Protein AF-A0A2D4KH99-F1 (afdb_monomer_lite)

Foldseek 3Di:
DVVVVVVPDPPPVVVVVVVVVVVCCVPLVDPDLVSVVVVVVVVVVVVVVVVVVCCVVVVDPDDPDDCVVVVVVVVVVVLVVCVVPPVPVDRPVSSVVCCCVPVVVVPDDDPVCVPPDPDDDPDD

pLDDT: mean 76.58, std 15.87, range [37.34, 93.88]

Radius of gyration: 23.07 Å; chains: 1; bounding box: 54×48×51 Å

Organism: NCBI:txid1970185

Secondary structure (DSSP, 8-state):
-TTHHHH-----HHHHHHHHHHHHHHHH-S--HHHHHHHHHHHHHHHHHHHHHHHHTTSSPPPSS--HHHHHHHHHHHHHHHHHH-GGGS-HHHHHHHHHHHTGGGS---THHHHH--------

Sequence (124 aa):
MAMQSRMQGKKVPVHSFIAAFIAGWLILGETNNINSQVNMYVLSRVLFGLSRLAVEKGYIPQPKQNPFPIFAAVVWGLVLWLFENHRHTLQPSLQSSMTYLYDDSNVWHDISDFLVYNKRSTTK

Structure (mmCIF, N/CA/C/O backbone):
data_AF-A0A2D4KH99-F1
#
_entry.id   AF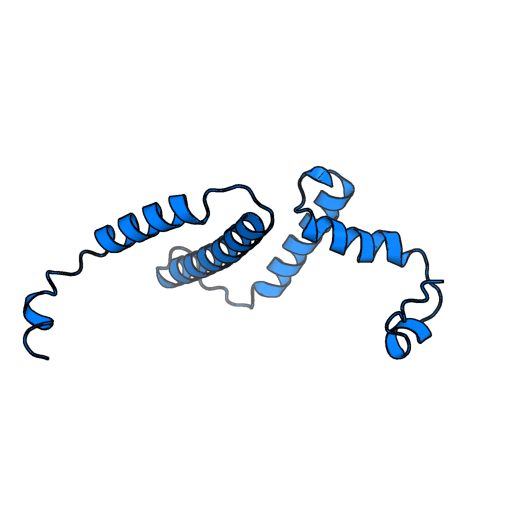-A0A2D4KH99-F1
#
loop_
_atom_site.group_PDB
_atom_site.id
_atom_site.type_symbol
_atom_site.label_atom_id
_atom_site.label_alt_id
_atom_site.label_comp_id
_atom_site.label_asym_id
_atom_site.label_entity_id
_atom_site.label_seq_id
_atom_site.pdbx_PDB_ins_code
_atom_site.Cartn_x
_atom_site.Cartn_y
_atom_site.Cartn_z
_atom_site.occupancy
_atom_site.B_iso_or_equiv
_atom_site.auth_seq_id
_atom_site.auth_comp_id
_atom_site.auth_asym_id
_atom_site.auth_atom_id
_atom_site.pdbx_PDB_model_num
ATOM 1 N N . MET A 1 1 ? -0.355 26.934 32.222 1.00 52.19 1 MET A N 1
ATOM 2 C CA . MET A 1 1 ? -1.050 25.652 31.942 1.00 52.19 1 MET A CA 1
ATOM 3 C C . MET A 1 1 ? -2.581 25.731 32.048 1.00 52.19 1 MET A C 1
ATOM 5 O O . MET A 1 1 ? -3.241 24.999 31.330 1.00 52.19 1 MET A O 1
ATOM 9 N N . ALA A 1 2 ? -3.174 26.638 32.842 1.00 55.66 2 ALA A N 1
ATOM 10 C CA . ALA A 1 2 ? -4.640 26.760 32.985 1.00 55.66 2 ALA A CA 1
ATOM 11 C C . ALA A 1 2 ? -5.380 27.488 31.834 1.00 55.66 2 ALA A C 1
ATOM 13 O O . ALA A 1 2 ? -6.604 27.447 31.763 1.00 55.66 2 ALA A O 1
ATOM 14 N N . MET A 1 3 ? -4.661 28.164 30.928 1.00 51.66 3 MET A N 1
ATOM 15 C CA . MET A 1 3 ? -5.272 28.898 29.805 1.00 51.66 3 MET A CA 1
ATOM 16 C C . MET A 1 3 ? -5.464 28.024 28.554 1.00 51.66 3 MET A C 1
ATOM 18 O O . MET A 1 3 ? -6.428 28.208 27.818 1.00 51.66 3 MET A O 1
ATOM 22 N N . GLN A 1 4 ? -4.615 27.005 28.361 1.00 58.22 4 GLN A N 1
ATOM 23 C CA . GLN A 1 4 ? -4.764 26.028 27.271 1.00 58.22 4 GLN A CA 1
ATOM 24 C C . GLN A 1 4 ? -6.000 25.137 27.450 1.00 58.22 4 GLN A C 1
ATOM 26 O O . GLN A 1 4 ? -6.628 24.765 26.464 1.00 58.22 4 GLN A O 1
ATOM 31 N N . SER A 1 5 ? -6.391 24.829 28.690 1.00 54.88 5 SER A N 1
ATOM 32 C CA . SER A 1 5 ? -7.563 23.992 28.975 1.00 54.88 5 SER A CA 1
ATOM 33 C C . SER A 1 5 ? -8.895 24.695 28.696 1.00 54.88 5 SER A C 1
ATOM 35 O O . SER A 1 5 ? -9.875 24.020 28.402 1.00 54.88 5 SER A O 1
ATOM 37 N N . ARG A 1 6 ? -8.941 26.037 28.716 1.00 53.66 6 ARG A N 1
ATOM 38 C CA . ARG A 1 6 ? -10.138 26.819 28.341 1.00 53.66 6 ARG A CA 1
ATOM 39 C C . ARG A 1 6 ? -10.306 27.001 26.830 1.00 53.66 6 ARG A C 1
ATOM 41 O O . ARG A 1 6 ? -11.418 27.243 26.381 1.00 53.66 6 ARG A O 1
ATOM 48 N N . MET A 1 7 ? -9.228 26.864 26.054 1.00 55.62 7 MET A N 1
ATOM 49 C CA . MET A 1 7 ? -9.261 26.951 24.586 1.00 55.62 7 MET A CA 1
ATOM 50 C C . MET A 1 7 ? -9.436 25.595 23.896 1.00 55.62 7 MET A C 1
ATOM 52 O O . MET A 1 7 ? -9.735 25.548 22.705 1.00 55.62 7 MET A O 1
ATOM 56 N N . GLN A 1 8 ? -9.285 24.484 24.621 1.00 56.16 8 GLN A N 1
ATOM 57 C CA . GLN A 1 8 ? -9.634 23.162 24.109 1.00 56.16 8 GLN A CA 1
ATOM 58 C C . GLN A 1 8 ? -11.156 22.983 24.155 1.00 56.16 8 GLN A C 1
ATOM 60 O O . GLN A 1 8 ? -11.699 22.246 24.976 1.00 56.16 8 GLN A O 1
ATOM 65 N N . GLY A 1 9 ? -11.848 23.677 23.246 1.00 59.41 9 GLY A N 1
ATOM 66 C CA . GLY A 1 9 ? -13.208 23.320 22.858 1.00 59.41 9 GLY A CA 1
ATOM 67 C C . GLY A 1 9 ? -13.277 21.826 22.532 1.00 59.41 9 GLY A C 1
ATOM 68 O O . GLY A 1 9 ? -12.280 21.231 22.113 1.00 59.41 9 GLY A O 1
ATOM 69 N N . LYS A 1 10 ? -14.438 21.205 22.786 1.00 56.91 10 LYS A N 1
ATOM 70 C CA . LYS A 1 10 ? -14.673 19.764 22.594 1.00 56.91 10 LYS A CA 1
ATOM 71 C C . LYS A 1 10 ? -14.005 19.297 21.296 1.00 56.91 10 LYS A C 1
ATOM 73 O O . LYS A 1 10 ? -14.370 19.763 20.221 1.00 56.91 10 LYS A O 1
ATOM 78 N N . LYS A 1 11 ? -13.013 18.406 21.398 1.00 57.97 11 LYS A N 1
ATOM 79 C CA . LYS A 1 11 ? -12.318 17.842 20.236 1.00 57.97 11 LYS A CA 1
ATOM 80 C C . LYS A 1 11 ? -13.316 16.998 19.453 1.00 57.97 11 LYS A C 1
ATOM 82 O O . LYS A 1 11 ? -13.526 15.834 19.779 1.00 57.97 11 LYS A O 1
ATOM 87 N N . VAL A 1 12 ? -13.970 17.593 18.462 1.00 66.75 12 VAL A N 1
ATOM 88 C CA . VAL A 1 12 ? -14.823 16.849 17.538 1.00 66.75 12 VAL A CA 1
ATOM 89 C C . VAL A 1 12 ? -13.882 16.148 16.551 1.00 66.75 12 VAL A C 1
ATOM 91 O O . VAL A 1 12 ? -13.216 16.832 15.771 1.00 66.75 12 VAL A 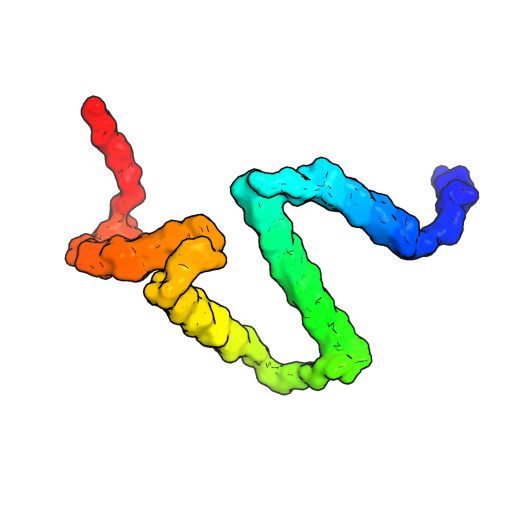O 1
ATOM 94 N N . PRO A 1 13 ? -13.785 14.806 16.571 1.00 72.88 13 PRO A N 1
ATOM 95 C CA . PRO A 1 13 ? -12.805 14.060 15.773 1.00 72.88 13 PRO A CA 1
ATOM 96 C C . PRO A 1 13 ? -12.958 14.296 14.262 1.00 72.88 13 PRO A C 1
ATOM 98 O O . PRO A 1 13 ? -11.987 14.216 13.513 1.00 72.88 13 PRO A O 1
ATOM 101 N N . VAL A 1 14 ? -14.162 14.670 13.826 1.00 82.50 14 VAL A N 1
ATOM 102 C CA . VAL A 1 14 ? -14.481 14.993 12.431 1.00 82.50 14 VAL A CA 1
ATOM 103 C C . VAL A 1 14 ? -13.705 16.216 11.926 1.00 82.50 14 VAL A C 1
ATOM 105 O O . VAL A 1 14 ? -13.248 16.206 10.787 1.00 82.50 14 VAL A O 1
ATOM 108 N N . HIS A 1 15 ? -13.478 17.245 12.753 1.00 83.25 15 HIS A N 1
ATOM 109 C CA . HIS A 1 15 ? -12.721 18.428 12.316 1.00 83.25 15 HIS A CA 1
ATOM 110 C C . HIS A 1 15 ? -11.253 18.097 12.037 1.00 83.25 15 HIS A C 1
ATOM 112 O O . HIS A 1 15 ? -10.694 18.564 11.047 1.00 83.25 15 HIS A O 1
ATOM 118 N N . SER A 1 16 ? -10.638 17.251 12.868 1.00 86.50 16 SER A N 1
ATOM 119 C CA . SER A 1 16 ? -9.266 16.786 12.648 1.00 86.50 16 SER A CA 1
ATOM 120 C C . SER A 1 16 ? -9.153 15.916 11.396 1.00 86.50 16 SER A C 1
ATOM 122 O O . SER A 1 16 ? -8.179 16.049 10.660 1.00 86.50 16 SER A O 1
ATOM 124 N N . PHE A 1 17 ? -10.158 15.079 11.120 1.00 88.00 17 PHE A N 1
ATOM 125 C CA . PHE A 1 17 ? -10.211 14.286 9.891 1.00 88.00 17 PHE A CA 1
ATOM 126 C C . PHE A 1 17 ? -10.295 15.172 8.643 1.00 88.00 17 PHE A C 1
ATOM 128 O O . PHE A 1 17 ? -9.492 15.007 7.730 1.00 88.00 17 PHE A O 1
ATOM 135 N N . ILE A 1 18 ? -11.213 16.144 8.619 1.00 88.62 18 ILE A N 1
ATOM 136 C CA . ILE A 1 18 ? -11.383 17.054 7.475 1.00 88.62 18 ILE A CA 1
ATOM 137 C C . ILE A 1 18 ? -10.111 17.881 7.245 1.00 88.62 18 ILE A C 1
ATOM 139 O O . ILE A 1 18 ? -9.662 18.008 6.108 1.00 88.62 18 ILE A O 1
ATOM 143 N N . ALA A 1 19 ? -9.489 18.396 8.310 1.00 89.50 19 ALA A N 1
ATOM 144 C CA . ALA A 1 19 ? -8.234 19.138 8.197 1.00 89.50 19 ALA A CA 1
ATOM 145 C C . ALA A 1 19 ? -7.097 18.268 7.629 1.00 89.50 19 ALA A C 1
ATOM 147 O O . ALA A 1 19 ? -6.386 18.701 6.722 1.00 89.50 19 ALA A O 1
ATOM 148 N N . ALA A 1 20 ? -6.951 17.031 8.116 1.00 88.12 20 ALA A N 1
ATOM 149 C CA . ALA A 1 20 ? -5.956 16.089 7.607 1.00 88.12 20 ALA A CA 1
ATOM 150 C C . ALA A 1 20 ? -6.234 15.675 6.152 1.00 88.12 20 ALA A C 1
ATOM 152 O O . ALA A 1 20 ? -5.297 15.528 5.372 1.00 88.12 20 ALA A O 1
ATOM 153 N N . PHE A 1 21 ? -7.506 15.535 5.772 1.00 90.06 21 PHE A N 1
ATOM 154 C CA . PHE A 1 21 ? -7.915 15.227 4.404 1.00 90.06 21 PHE A CA 1
ATOM 155 C C . PHE A 1 21 ? -7.520 16.344 3.432 1.00 90.06 21 PHE A C 1
ATOM 157 O O . PHE A 1 21 ? -6.884 16.076 2.415 1.00 90.06 21 PHE A O 1
ATOM 164 N N . ILE A 1 22 ? -7.825 17.601 3.773 1.00 91.81 22 ILE A N 1
ATOM 165 C CA . ILE A 1 22 ? -7.458 18.763 2.950 1.00 91.81 22 ILE A CA 1
ATOM 166 C C . ILE A 1 22 ? -5.933 18.889 2.848 1.00 91.81 22 ILE A C 1
ATOM 168 O O . ILE A 1 22 ? -5.404 19.086 1.757 1.00 91.81 22 ILE A O 1
ATOM 172 N N . ALA A 1 23 ? -5.210 18.730 3.961 1.00 88.56 23 ALA A N 1
ATOM 173 C CA . ALA A 1 23 ? -3.749 18.769 3.955 1.00 88.56 23 ALA A CA 1
ATOM 174 C C . ALA A 1 23 ? -3.143 17.656 3.082 1.00 88.56 23 ALA A C 1
ATOM 176 O O . ALA A 1 23 ? -2.241 17.920 2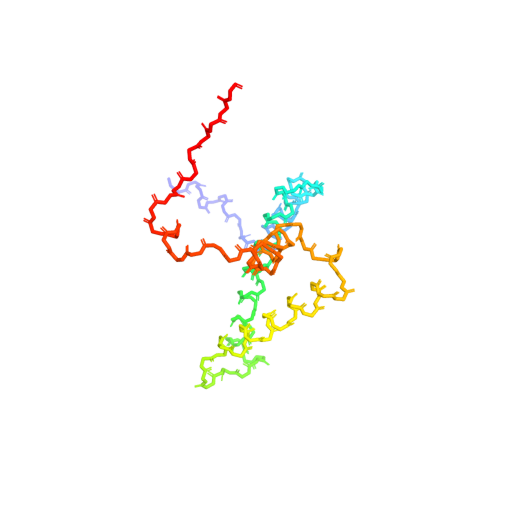.290 1.00 88.56 23 ALA A O 1
ATOM 177 N N . GLY A 1 24 ? -3.660 16.428 3.183 1.00 88.00 24 GLY A N 1
ATOM 178 C CA . GLY A 1 24 ? -3.230 15.305 2.349 1.00 88.00 24 GLY A CA 1
ATOM 179 C C . GLY A 1 24 ? -3.482 15.556 0.863 1.00 88.00 24 GLY A C 1
ATOM 180 O O . GLY A 1 24 ? -2.597 15.309 0.049 1.00 88.00 24 GLY A O 1
ATOM 181 N N . TRP A 1 25 ? -4.641 16.120 0.518 1.00 88.25 25 TRP A N 1
ATOM 182 C CA . TRP A 1 25 ? -4.967 16.494 -0.858 1.00 88.25 25 TRP A CA 1
ATOM 183 C C . TRP A 1 25 ? -3.991 17.529 -1.430 1.00 88.25 25 TRP A C 1
ATOM 185 O O . TRP A 1 25 ? -3.531 17.385 -2.558 1.00 88.25 25 TRP A O 1
ATOM 195 N N . LEU A 1 26 ? -3.642 18.555 -0.649 1.00 89.44 26 LEU A N 1
ATOM 196 C CA . LEU A 1 26 ? -2.754 19.629 -1.104 1.00 89.44 26 LEU A CA 1
ATOM 197 C C . LEU A 1 26 ? -1.281 19.205 -1.190 1.00 89.44 26 LEU A C 1
ATOM 199 O O . LEU A 1 26 ? -0.579 19.658 -2.085 1.00 89.44 26 LEU A O 1
ATOM 203 N N . ILE A 1 27 ? -0.805 18.362 -0.269 1.00 86.94 27 ILE A N 1
ATOM 204 C CA . ILE A 1 27 ? 0.618 17.988 -0.178 1.00 86.94 27 ILE A CA 1
ATOM 205 C C . ILE A 1 27 ? 0.936 16.754 -1.036 1.00 86.94 27 ILE A C 1
ATOM 207 O O . ILE A 1 27 ? 1.989 16.689 -1.665 1.00 86.94 27 ILE A O 1
ATOM 211 N N . LEU A 1 28 ? 0.041 15.760 -1.052 1.00 85.44 28 LEU A N 1
ATOM 212 C CA . LEU A 1 28 ? 0.269 14.447 -1.674 1.00 85.44 28 LEU A CA 1
ATOM 213 C C . LEU A 1 28 ? -0.602 14.202 -2.915 1.00 85.44 28 LEU A C 1
ATOM 215 O O . LEU A 1 28 ? -0.597 13.091 -3.449 1.00 85.44 28 LEU A O 1
ATOM 219 N N . GLY A 1 29 ? -1.352 15.213 -3.368 1.00 80.44 29 GLY A N 1
ATOM 220 C CA . GLY A 1 29 ? -2.219 15.123 -4.545 1.00 80.44 29 GLY A CA 1
ATOM 221 C C . GLY A 1 29 ? -1.466 15.104 -5.876 1.00 80.44 29 GLY A C 1
ATOM 222 O O . GLY A 1 29 ? -2.010 14.651 -6.880 1.00 80.44 29 GLY A O 1
ATOM 223 N N . GLU A 1 30 ? -0.210 15.554 -5.903 1.00 86.69 30 GLU A N 1
ATOM 224 C CA . GLU A 1 30 ? 0.594 15.528 -7.123 1.00 86.69 30 GLU A CA 1
ATOM 225 C C . GLU A 1 30 ? 1.060 14.108 -7.461 1.00 86.69 30 GLU A C 1
ATOM 227 O O . GLU A 1 30 ? 1.674 13.417 -6.639 1.00 86.69 30 GLU A O 1
ATOM 232 N N . THR A 1 31 ? 0.825 13.689 -8.705 1.00 78.06 31 THR A N 1
ATOM 233 C CA . THR A 1 31 ? 1.280 12.404 -9.247 1.00 78.06 31 THR A CA 1
ATOM 234 C C . THR A 1 31 ? 2.764 12.463 -9.598 1.00 78.06 31 THR A C 1
ATOM 236 O O . THR A 1 31 ? 3.143 12.614 -10.758 1.00 78.06 31 THR A O 1
ATOM 239 N N . ASN A 1 32 ? 3.613 12.344 -8.579 1.00 85.50 32 ASN A N 1
ATOM 240 C CA . ASN A 1 32 ? 5.052 12.136 -8.731 1.00 85.50 32 ASN A CA 1
ATOM 241 C C . ASN A 1 32 ? 5.462 10.751 -8.171 1.00 85.50 32 ASN A C 1
ATOM 243 O O . ASN A 1 32 ? 4.703 10.112 -7.433 1.00 85.50 32 ASN A O 1
ATOM 247 N N . ASN A 1 33 ? 6.660 10.264 -8.520 1.00 82.44 33 ASN A N 1
ATOM 248 C CA . ASN A 1 33 ? 7.135 8.939 -8.088 1.00 82.44 33 ASN A CA 1
ATOM 249 C C . ASN A 1 33 ? 7.256 8.810 -6.556 1.00 82.44 33 ASN A C 1
ATOM 251 O O . ASN A 1 33 ? 7.015 7.732 -6.015 1.00 82.44 33 ASN A O 1
ATOM 255 N N . ILE A 1 34 ? 7.586 9.897 -5.852 1.00 85.00 34 ILE A N 1
ATOM 256 C CA . ILE A 1 34 ? 7.774 9.926 -4.392 1.00 85.00 34 ILE A CA 1
ATOM 257 C C . ILE A 1 34 ? 6.417 9.864 -3.678 1.00 85.00 34 ILE A C 1
ATOM 259 O O . ILE A 1 34 ? 6.180 8.974 -2.867 1.00 85.00 34 ILE A O 1
ATOM 263 N N . ASN A 1 35 ? 5.494 10.756 -4.026 1.00 88.44 35 ASN A N 1
ATOM 264 C CA . ASN A 1 35 ? 4.119 10.814 -3.545 1.00 88.44 35 ASN A CA 1
ATOM 265 C C . ASN A 1 35 ? 3.397 9.498 -3.815 1.00 88.44 35 ASN A C 1
ATOM 267 O O . ASN A 1 35 ? 2.695 9.003 -2.942 1.00 88.44 35 ASN A O 1
ATOM 271 N N . SER A 1 36 ? 3.616 8.883 -4.980 1.00 86.62 36 SER A N 1
ATOM 272 C CA . SER A 1 36 ? 3.051 7.566 -5.291 1.00 86.62 36 SER A CA 1
ATOM 273 C C . SER A 1 36 ? 3.562 6.488 -4.330 1.00 86.62 36 SER A C 1
ATOM 275 O O . SER A 1 36 ? 2.769 5.697 -3.821 1.00 86.62 36 SER A O 1
ATOM 277 N N . GLN A 1 37 ? 4.863 6.471 -4.015 1.00 86.94 37 GLN A N 1
ATOM 278 C CA . GLN A 1 37 ? 5.417 5.549 -3.014 1.00 86.94 37 GLN A CA 1
ATOM 279 C C . GLN A 1 37 ? 4.862 5.819 -1.611 1.00 86.94 37 GLN A C 1
ATOM 281 O O . GLN A 1 37 ? 4.447 4.880 -0.929 1.00 86.94 37 GLN A O 1
ATOM 286 N N . VAL A 1 38 ? 4.801 7.087 -1.192 1.00 89.69 38 VAL A N 1
ATOM 287 C CA . VAL A 1 38 ? 4.245 7.485 0.111 1.00 89.69 38 VAL A CA 1
ATOM 288 C C . VAL A 1 38 ? 2.773 7.085 0.216 1.00 89.69 38 VAL A C 1
ATOM 290 O O . VAL A 1 38 ? 2.387 6.442 1.192 1.00 89.69 38 VAL A O 1
ATOM 293 N N . ASN A 1 39 ? 1.961 7.391 -0.796 1.00 90.38 39 ASN A N 1
ATOM 294 C CA . ASN A 1 39 ? 0.535 7.077 -0.819 1.00 90.38 39 ASN A CA 1
ATOM 295 C C . ASN A 1 39 ? 0.293 5.565 -0.760 1.00 90.38 39 ASN A C 1
ATOM 297 O O . ASN A 1 39 ? -0.528 5.119 0.040 1.00 90.38 39 ASN A O 1
ATOM 301 N N . MET A 1 40 ? 1.038 4.757 -1.524 1.00 89.62 40 MET A N 1
ATOM 302 C CA . MET A 1 40 ? 0.914 3.295 -1.457 1.00 89.62 40 MET A CA 1
ATOM 303 C C . MET A 1 40 ? 1.377 2.724 -0.108 1.00 89.62 40 MET A C 1
ATOM 305 O O . MET A 1 40 ? 0.737 1.816 0.431 1.00 89.62 40 MET A O 1
ATOM 309 N N . TYR A 1 41 ? 2.447 3.270 0.477 1.00 90.62 41 TYR A N 1
ATOM 310 C CA . TYR A 1 41 ? 2.921 2.864 1.801 1.00 90.62 41 TYR A CA 1
ATOM 311 C C . TYR A 1 41 ? 1.884 3.155 2.893 1.00 90.62 41 TYR A C 1
ATOM 313 O O . TYR A 1 41 ? 1.533 2.266 3.679 1.00 90.62 41 TYR A O 1
ATOM 321 N N . VAL A 1 42 ? 1.362 4.384 2.930 1.00 92.31 42 VAL A N 1
ATOM 322 C CA . VAL A 1 42 ? 0.345 4.796 3.906 1.00 92.31 42 VAL A CA 1
ATOM 323 C C . VAL A 1 42 ? -0.945 4.005 3.698 1.00 92.31 42 VAL A C 1
ATOM 325 O O . VAL A 1 42 ? -1.506 3.513 4.677 1.00 92.31 42 VAL A O 1
ATOM 328 N N . LEU A 1 43 ? -1.372 3.795 2.448 1.00 93.06 43 LEU A N 1
ATOM 329 C CA . LEU A 1 43 ? -2.534 2.969 2.114 1.00 93.06 43 LEU A CA 1
ATOM 330 C C . LEU A 1 43 ? -2.410 1.559 2.703 1.00 93.06 43 LEU A C 1
ATOM 332 O O . LEU A 1 43 ? -3.325 1.106 3.387 1.00 93.06 43 LEU A O 1
ATOM 336 N N . SER A 1 44 ? -1.270 0.890 2.506 1.00 91.75 44 SER A N 1
ATOM 337 C CA . SER A 1 44 ? -1.017 -0.446 3.065 1.00 91.75 44 SER A CA 1
ATOM 338 C C . SER A 1 44 ? -1.153 -0.469 4.595 1.00 91.75 44 SER A C 1
ATOM 340 O O . SER A 1 44 ? -1.818 -1.341 5.162 1.00 91.75 44 SER A O 1
ATOM 342 N N . ARG A 1 45 ? -0.599 0.536 5.285 1.00 91.56 45 ARG A N 1
ATOM 343 C CA . ARG A 1 45 ? -0.683 0.653 6.752 1.00 91.56 45 ARG A CA 1
ATOM 344 C C . ARG A 1 45 ? -2.103 0.917 7.243 1.00 91.56 45 ARG A C 1
ATOM 346 O O . ARG A 1 45 ? -2.512 0.323 8.241 1.00 91.56 45 ARG A O 1
ATOM 353 N N . VAL A 1 46 ? -2.847 1.780 6.553 1.00 93.88 46 VAL A N 1
ATOM 354 C CA . VAL A 1 46 ? -4.246 2.078 6.882 1.00 93.88 46 VAL A CA 1
ATOM 355 C C . VAL A 1 46 ? -5.108 0.842 6.667 1.00 93.88 46 VAL A C 1
ATOM 357 O O . VAL A 1 46 ? -5.842 0.473 7.577 1.00 93.88 46 VAL A O 1
ATOM 360 N N . LEU A 1 47 ? -4.970 0.148 5.534 1.00 93.00 47 LEU A N 1
ATOM 361 C CA . LEU A 1 47 ? -5.684 -1.103 5.272 1.00 93.00 47 LEU A CA 1
ATOM 362 C C . LEU A 1 47 ? -5.382 -2.153 6.343 1.00 93.00 47 LEU A C 1
ATOM 364 O O . LEU A 1 47 ? -6.308 -2.738 6.893 1.00 93.00 47 LEU A O 1
ATOM 368 N N . PHE A 1 48 ? -4.114 -2.343 6.715 1.00 90.19 48 PHE A N 1
ATOM 369 C CA . PHE A 1 48 ? -3.751 -3.270 7.789 1.00 90.19 48 PHE A CA 1
ATOM 370 C C . PHE A 1 48 ? -4.372 -2.876 9.141 1.00 90.19 48 PHE A C 1
ATOM 372 O O . PHE A 1 48 ? -4.873 -3.733 9.872 1.00 90.19 48 PHE A O 1
ATOM 379 N N . GLY A 1 49 ? -4.379 -1.582 9.472 1.00 91.56 49 GLY A N 1
ATOM 380 C CA . GLY A 1 49 ? -5.033 -1.058 10.672 1.00 91.56 49 GLY A CA 1
ATOM 381 C C . GLY A 1 49 ? -6.549 -1.270 10.664 1.00 91.56 49 GLY A C 1
ATOM 382 O O . GLY A 1 49 ? -7.106 -1.721 11.663 1.00 91.56 49 GLY A O 1
ATOM 383 N N . LEU A 1 50 ? -7.205 -1.018 9.528 1.00 91.62 50 LEU A N 1
ATOM 384 C CA . LEU A 1 50 ? -8.636 -1.253 9.335 1.00 91.62 50 LEU A CA 1
ATOM 385 C C . LEU A 1 50 ? -8.982 -2.739 9.457 1.00 91.62 50 LEU A C 1
ATOM 387 O O . LEU A 1 50 ? -9.953 -3.074 10.129 1.00 91.62 50 LEU A O 1
ATOM 391 N N . SER A 1 51 ? -8.162 -3.631 8.898 1.00 88.38 51 SER A N 1
ATOM 392 C CA . SER A 1 51 ? -8.320 -5.080 9.059 1.00 88.38 51 SER A CA 1
ATOM 393 C C . SER A 1 51 ? -8.256 -5.496 10.529 1.00 88.38 51 SER A C 1
ATOM 395 O O . SER A 1 51 ? -9.095 -6.266 10.992 1.00 88.38 51 SER A O 1
ATOM 397 N N . ARG A 1 52 ? -7.304 -4.951 11.301 1.00 87.06 52 ARG A N 1
ATOM 398 C CA . ARG A 1 52 ? -7.214 -5.214 12.748 1.00 87.06 52 ARG A CA 1
ATOM 399 C C . ARG A 1 52 ? -8.422 -4.672 13.508 1.00 87.06 52 ARG A C 1
ATOM 401 O O . ARG A 1 52 ? -8.954 -5.379 14.358 1.00 87.06 52 ARG A O 1
ATOM 408 N N . LEU A 1 53 ? -8.878 -3.465 13.176 1.00 89.81 53 LEU A N 1
ATOM 409 C CA . LEU A 1 53 ? -10.066 -2.864 13.782 1.00 89.81 53 LEU A CA 1
ATOM 410 C C . LEU A 1 53 ? -11.337 -3.668 13.466 1.00 89.81 53 LEU A C 1
ATOM 412 O O . LEU A 1 53 ? -12.181 -3.848 14.339 1.00 89.81 53 LEU A O 1
ATOM 416 N N . ALA A 1 54 ? -11.472 -4.181 12.242 1.00 89.19 54 ALA A N 1
ATOM 417 C CA . ALA A 1 54 ? -12.597 -5.022 11.841 1.00 89.19 54 ALA A CA 1
ATOM 418 C C . ALA A 1 54 ? -12.635 -6.344 12.626 1.00 89.19 54 ALA A C 1
ATOM 420 O O . ALA A 1 54 ? -13.709 -6.788 13.033 1.00 89.19 54 ALA A O 1
ATOM 421 N N . VAL A 1 55 ? -11.465 -6.933 12.888 1.00 88.00 55 VAL A N 1
ATOM 422 C CA . VAL A 1 55 ? -11.324 -8.117 13.748 1.00 88.00 55 VAL A CA 1
ATOM 423 C C . VAL A 1 55 ? -11.658 -7.790 15.209 1.00 88.00 55 VAL A C 1
ATOM 425 O O . VAL A 1 55 ? -12.365 -8.553 15.863 1.00 88.00 55 VAL A O 1
ATOM 428 N N . GLU A 1 56 ? -11.205 -6.645 15.725 1.00 87.44 56 GLU A N 1
ATOM 429 C CA . GLU A 1 56 ? -11.493 -6.202 17.098 1.00 87.44 56 GLU A CA 1
ATOM 430 C C . GLU A 1 56 ? -12.988 -5.932 17.320 1.00 87.44 56 GLU A C 1
ATOM 432 O O . GLU A 1 56 ? -13.551 -6.306 18.347 1.00 87.44 56 GLU A O 1
ATOM 437 N N . LYS A 1 57 ? -13.654 -5.323 16.335 1.00 88.94 57 LYS A N 1
ATOM 438 C CA . LYS A 1 57 ? -15.099 -5.058 16.364 1.00 88.94 57 LYS A CA 1
ATOM 439 C C . LYS A 1 57 ? -15.956 -6.298 16.092 1.00 88.94 57 LYS A C 1
ATOM 441 O O . LYS A 1 57 ? -17.176 -6.199 16.169 1.00 88.94 57 LYS A O 1
ATOM 446 N N . GLY A 1 58 ? -15.341 -7.442 15.789 1.00 85.88 58 GLY A N 1
ATOM 447 C CA . GLY A 1 58 ? -16.038 -8.706 15.557 1.00 85.88 58 GLY A CA 1
ATOM 448 C C . GLY A 1 58 ? -16.719 -8.823 14.192 1.00 85.88 58 GLY A C 1
ATOM 449 O O . GLY A 1 58 ? -17.486 -9.758 13.989 1.00 85.88 58 GLY A O 1
ATOM 450 N N . TYR A 1 59 ? -16.437 -7.920 13.244 1.00 86.19 59 TYR A N 1
ATOM 451 C CA . TYR A 1 59 ? -16.918 -8.056 11.862 1.00 86.19 59 TYR A CA 1
ATOM 452 C C . TYR A 1 59 ? -16.241 -9.223 11.136 1.00 86.19 59 TYR A C 1
ATOM 454 O O . TYR A 1 59 ? -16.840 -9.841 10.261 1.00 86.19 59 TYR A O 1
ATOM 462 N N . ILE A 1 60 ? -14.986 -9.513 11.491 1.00 83.94 60 ILE A N 1
ATOM 463 C CA . ILE A 1 60 ? -14.189 -10.605 10.929 1.00 83.94 60 ILE A CA 1
ATOM 464 C C . ILE A 1 60 ? -13.782 -11.533 12.081 1.00 83.94 60 ILE A C 1
ATOM 466 O O . ILE A 1 60 ? -13.283 -11.041 13.097 1.00 83.94 60 ILE A O 1
ATOM 470 N N . PRO A 1 61 ? -13.966 -12.861 11.957 1.00 80.88 61 PRO A N 1
ATOM 471 C CA . PRO A 1 61 ? -13.547 -13.795 12.993 1.00 80.88 61 PRO A CA 1
ATOM 472 C C . PRO A 1 61 ? -12.032 -13.722 13.207 1.00 80.88 61 PRO A C 1
ATOM 474 O O . PRO A 1 61 ? -11.260 -13.662 12.249 1.00 80.88 61 PRO A O 1
ATOM 477 N N . GLN A 1 62 ? -11.600 -13.757 14.471 1.00 79.50 62 GLN A N 1
ATOM 478 C CA . GLN A 1 62 ? -10.176 -13.805 14.797 1.00 79.50 62 GLN A CA 1
ATOM 479 C C . GLN A 1 62 ? -9.538 -15.063 14.187 1.00 79.50 62 GLN A C 1
ATOM 481 O O . GLN A 1 62 ? -9.998 -16.177 14.465 1.00 79.50 62 GLN A O 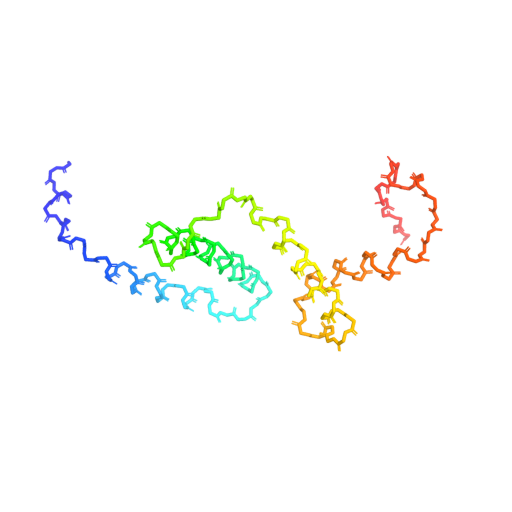1
ATOM 486 N N . PRO A 1 63 ? -8.484 -14.915 13.363 1.00 77.38 63 PRO A N 1
ATOM 487 C CA . PRO A 1 63 ? -7.780 -16.056 12.798 1.00 77.38 63 PRO A CA 1
ATOM 488 C C . PRO A 1 63 ? -7.195 -16.920 13.919 1.00 77.38 63 PRO A C 1
ATOM 490 O O . PRO A 1 63 ? -6.439 -16.431 14.754 1.00 77.38 63 PRO A O 1
ATOM 493 N N . LYS A 1 64 ? -7.522 -18.217 13.931 1.00 75.69 64 LYS A N 1
ATOM 494 C CA . LYS A 1 64 ? -6.974 -19.179 14.909 1.00 75.69 64 LYS A CA 1
ATOM 495 C C . LYS A 1 64 ? -5.496 -19.511 14.663 1.00 75.69 64 LYS A C 1
ATOM 497 O O . LYS A 1 64 ? -4.826 -20.020 15.551 1.00 75.69 64 LYS A O 1
ATOM 502 N N . GLN A 1 65 ? -5.009 -19.264 13.450 1.00 77.31 65 GLN A N 1
ATOM 503 C CA . GLN A 1 65 ? -3.631 -19.490 13.018 1.00 77.31 65 GLN A CA 1
ATOM 504 C C . GLN A 1 65 ? -3.095 -18.227 12.348 1.00 77.31 65 GLN A C 1
ATOM 506 O O . GLN A 1 65 ? -3.874 -17.400 11.876 1.00 77.31 65 GLN A O 1
ATOM 511 N N . ASN A 1 66 ? -1.769 -18.099 12.279 1.00 80.56 66 ASN A N 1
ATOM 512 C CA . ASN A 1 66 ? -1.109 -16.979 11.616 1.00 80.56 66 ASN A CA 1
ATOM 513 C C . ASN A 1 66 ? -1.545 -16.912 10.139 1.00 80.56 66 ASN A C 1
ATOM 515 O O . ASN A 1 66 ? -1.164 -17.793 9.372 1.00 80.56 66 ASN A O 1
ATOM 519 N N . PRO A 1 67 ? -2.296 -15.880 9.704 1.00 83.88 67 PRO A N 1
ATOM 520 C CA . PRO A 1 67 ? -2.774 -15.775 8.320 1.00 83.88 67 PRO A CA 1
ATOM 521 C C . PRO A 1 67 ? -1.669 -15.335 7.346 1.00 83.88 67 PRO A C 1
ATOM 523 O O . PRO A 1 67 ? -1.836 -15.389 6.130 1.00 83.88 67 PRO A O 1
ATOM 526 N N . PHE A 1 68 ? -0.531 -14.890 7.885 1.00 85.44 68 PHE A N 1
ATOM 527 C CA . PHE A 1 68 ? 0.573 -14.301 7.140 1.00 85.44 68 PHE A CA 1
ATOM 528 C C . PHE A 1 68 ? 1.159 -15.199 6.033 1.00 85.44 68 PHE A C 1
ATOM 530 O O . PHE A 1 68 ? 1.383 -14.675 4.947 1.00 85.44 68 PHE A O 1
ATOM 537 N N . PRO A 1 69 ? 1.368 -16.520 6.220 1.00 88.38 69 PRO A N 1
ATOM 538 C CA . PRO A 1 69 ? 1.921 -17.373 5.165 1.00 88.38 69 PRO A CA 1
ATOM 539 C C . PRO A 1 69 ? 1.006 -17.485 3.943 1.00 88.38 69 PRO A C 1
ATOM 541 O O . PRO A 1 69 ? 1.474 -17.376 2.814 1.00 88.38 69 PRO A O 1
ATOM 544 N N . ILE A 1 70 ? -0.305 -17.646 4.159 1.00 86.56 70 ILE A N 1
ATOM 545 C CA . ILE A 1 70 ? -1.290 -17.703 3.068 1.00 86.56 70 ILE A CA 1
ATOM 546 C C . ILE A 1 70 ? -1.352 -16.351 2.360 1.00 86.56 70 ILE A C 1
ATOM 548 O O . ILE A 1 70 ? -1.327 -16.296 1.135 1.00 86.56 70 ILE A O 1
ATOM 552 N N . PHE A 1 71 ? -1.375 -15.257 3.125 1.00 87.44 71 PHE A N 1
ATOM 553 C CA . PHE A 1 71 ? -1.320 -13.910 2.565 1.00 87.44 71 PHE A CA 1
ATOM 554 C C . PHE A 1 71 ? -0.075 -13.709 1.690 1.00 87.44 71 PHE A C 1
ATOM 556 O O . PHE A 1 71 ? -0.198 -13.264 0.553 1.00 87.44 71 PHE A O 1
ATOM 563 N N . ALA A 1 72 ? 1.105 -14.088 2.184 1.00 87.94 72 ALA A N 1
ATOM 564 C CA . ALA A 1 72 ? 2.355 -13.979 1.442 1.00 87.94 72 ALA A CA 1
ATOM 565 C C . ALA A 1 72 ? 2.334 -14.819 0.157 1.00 87.94 72 ALA A C 1
ATOM 567 O O . ALA A 1 72 ? 2.711 -14.313 -0.896 1.00 87.94 72 ALA A O 1
ATOM 568 N N . ALA A 1 73 ? 1.840 -16.059 0.220 1.00 89.31 73 ALA A N 1
ATOM 569 C CA . ALA A 1 73 ? 1.728 -16.934 -0.946 1.00 89.31 73 ALA A CA 1
ATOM 570 C C . ALA A 1 73 ? 0.794 -16.353 -2.019 1.00 89.31 73 ALA A C 1
ATOM 572 O O . ALA A 1 73 ? 1.140 -16.345 -3.199 1.00 89.31 73 ALA A O 1
ATOM 573 N N . VAL A 1 74 ? -0.363 -15.821 -1.613 1.00 91.06 74 VAL A N 1
ATOM 574 C CA . VAL A 1 74 ? -1.326 -15.196 -2.531 1.00 91.06 74 VAL A CA 1
ATOM 575 C C . VAL A 1 74 ? -0.748 -13.926 -3.150 1.00 91.06 74 VAL A C 1
ATOM 577 O O . VAL A 1 74 ? -0.803 -13.768 -4.367 1.00 91.06 74 VAL A O 1
ATOM 580 N N . VAL A 1 75 ? -0.164 -13.036 -2.341 1.00 90.44 75 VAL A N 1
ATOM 581 C CA . VAL A 1 75 ? 0.461 -11.801 -2.839 1.00 90.44 75 VAL A CA 1
ATOM 582 C C . VAL A 1 75 ? 1.575 -12.132 -3.824 1.00 90.44 75 VAL A C 1
ATOM 584 O O . VAL A 1 75 ? 1.606 -11.562 -4.910 1.00 90.44 75 VAL A O 1
ATOM 587 N N . TRP A 1 76 ? 2.451 -13.077 -3.483 1.00 86.50 76 TRP A N 1
ATOM 588 C CA . TRP A 1 76 ? 3.544 -13.479 -4.361 1.00 86.50 76 TRP A CA 1
ATOM 589 C C . TRP A 1 76 ? 3.028 -14.073 -5.674 1.00 86.50 76 TRP A C 1
ATOM 591 O O . TRP A 1 76 ? 3.429 -13.618 -6.740 1.00 86.50 76 TRP A O 1
ATOM 601 N N . GLY A 1 77 ? 2.073 -15.006 -5.618 1.00 89.19 77 GLY A N 1
ATOM 602 C CA . GLY A 1 77 ? 1.460 -15.583 -6.817 1.00 89.19 77 GLY A CA 1
ATOM 603 C C . GLY A 1 77 ? 0.820 -14.532 -7.729 1.00 89.19 77 GLY A C 1
ATOM 604 O O . GLY A 1 77 ? 1.002 -14.579 -8.944 1.00 89.19 77 GLY A O 1
ATOM 605 N N . LEU A 1 78 ? 0.138 -13.536 -7.153 1.00 89.38 78 LEU A N 1
ATOM 606 C CA . LEU A 1 78 ? -0.429 -12.417 -7.910 1.00 89.38 78 LEU A CA 1
ATOM 607 C C . LEU A 1 78 ? 0.649 -11.536 -8.546 1.00 89.38 78 LEU A C 1
ATOM 609 O O . LEU A 1 78 ? 0.480 -11.118 -9.689 1.00 89.38 78 LEU A O 1
ATOM 613 N N . VAL A 1 79 ? 1.750 -11.262 -7.840 1.00 89.12 79 VAL A N 1
ATOM 614 C CA . VAL A 1 79 ? 2.880 -10.495 -8.388 1.00 89.12 79 VAL A CA 1
ATOM 615 C C . VAL A 1 79 ? 3.469 -11.203 -9.604 1.00 89.12 79 VAL A C 1
ATOM 617 O O . VAL A 1 79 ? 3.650 -10.556 -10.634 1.00 89.12 79 VAL A O 1
ATOM 620 N N . LEU A 1 80 ? 3.712 -12.514 -9.514 1.00 88.12 80 LEU A N 1
ATOM 621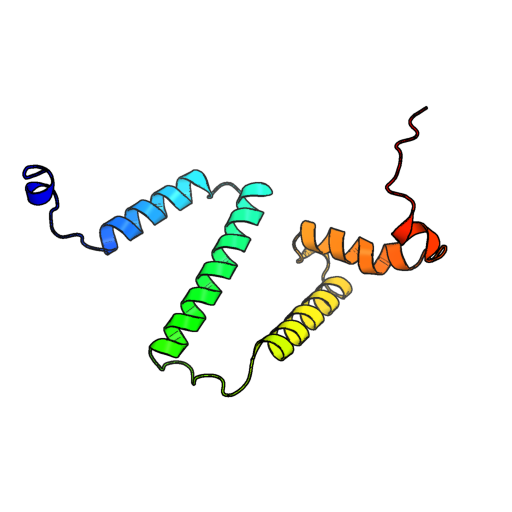 C CA . LEU A 1 80 ? 4.236 -13.304 -10.633 1.00 88.12 80 LEU A CA 1
ATOM 622 C C . LEU A 1 80 ? 3.273 -13.300 -11.822 1.00 88.12 80 LEU A C 1
ATOM 624 O O . LEU A 1 80 ? 3.668 -12.991 -12.943 1.00 88.12 80 LEU A O 1
ATOM 628 N N . TRP A 1 81 ? 1.994 -13.578 -11.564 1.00 87.44 81 TRP A N 1
ATOM 629 C CA . TRP A 1 81 ? 0.972 -13.633 -12.604 1.00 87.44 81 TRP A CA 1
ATOM 630 C C . TRP A 1 81 ? 0.784 -12.283 -13.311 1.00 87.44 81 TRP A C 1
ATOM 632 O O . TRP A 1 81 ? 0.705 -12.236 -14.541 1.00 87.44 81 TRP A O 1
ATOM 642 N N . LEU A 1 82 ? 0.773 -11.174 -12.561 1.00 88.19 82 LEU A N 1
ATOM 643 C CA . LEU A 1 82 ? 0.717 -9.822 -13.124 1.00 88.19 82 LEU A CA 1
ATOM 644 C C . LEU A 1 82 ? 1.998 -9.461 -13.879 1.00 88.19 82 LEU A C 1
ATOM 646 O O . LEU A 1 82 ? 1.923 -8.804 -14.913 1.00 88.19 82 LEU A O 1
ATOM 650 N N . PHE A 1 83 ? 3.167 -9.884 -13.396 1.00 86.75 83 PHE A N 1
ATOM 651 C CA . PHE A 1 83 ? 4.434 -9.643 -14.085 1.00 86.75 83 PHE A CA 1
ATOM 652 C C . PHE A 1 83 ? 4.537 -10.424 -15.400 1.00 86.75 83 PHE A C 1
ATOM 654 O O . PHE A 1 83 ? 5.147 -9.952 -16.353 1.00 86.75 83 PHE A O 1
ATOM 661 N N . GLU A 1 84 ? 3.931 -11.600 -15.503 1.00 84.75 84 GLU A N 1
ATOM 662 C CA . GLU A 1 84 ? 3.937 -12.361 -16.753 1.00 84.75 84 GLU A CA 1
ATOM 663 C C . GLU A 1 84 ? 2.901 -11.829 -17.755 1.00 84.75 84 GLU A C 1
ATOM 665 O O . GLU A 1 84 ? 3.231 -11.584 -18.914 1.00 84.75 84 GLU A O 1
ATOM 670 N N . ASN A 1 85 ? 1.668 -11.571 -17.305 1.00 86.56 85 ASN A N 1
ATOM 671 C CA . ASN A 1 85 ? 0.550 -11.238 -18.197 1.00 86.56 85 ASN A CA 1
ATOM 672 C C . ASN A 1 85 ? 0.376 -9.726 -18.440 1.00 86.56 85 ASN A C 1
ATOM 674 O O . ASN A 1 85 ? -0.062 -9.313 -19.514 1.00 86.56 85 ASN A O 1
ATOM 678 N N . HIS A 1 86 ? 0.711 -8.877 -17.460 1.00 88.38 86 HIS A N 1
ATOM 679 C CA . HIS A 1 86 ? 0.359 -7.450 -17.449 1.00 88.38 86 HIS A CA 1
ATOM 680 C C . HIS A 1 86 ? 1.440 -6.553 -16.806 1.00 88.38 86 HIS A C 1
ATOM 682 O O . HIS A 1 86 ? 1.134 -5.706 -15.970 1.00 88.38 86 HIS A O 1
ATOM 688 N N . ARG A 1 87 ? 2.713 -6.666 -17.222 1.00 82.75 87 ARG A N 1
ATOM 689 C CA . ARG A 1 87 ? 3.850 -5.897 -16.643 1.00 82.75 87 ARG A CA 1
ATOM 690 C C . ARG A 1 87 ? 3.562 -4.413 -16.398 1.00 82.75 87 ARG A C 1
ATOM 692 O O . ARG A 1 87 ? 3.899 -3.891 -15.343 1.00 82.75 87 ARG A O 1
ATOM 699 N N . HIS A 1 88 ? 2.902 -3.756 -17.349 1.00 82.75 88 HIS A N 1
ATOM 700 C CA . HIS A 1 88 ? 2.601 -2.324 -17.311 1.00 82.75 88 HIS A CA 1
ATOM 701 C C . HIS A 1 88 ? 1.687 -1.893 -16.151 1.00 82.75 88 HIS A C 1
ATOM 703 O O . HIS A 1 88 ? 1.702 -0.719 -15.789 1.00 82.75 88 HIS A O 1
ATOM 709 N N . THR A 1 89 ? 0.901 -2.802 -15.560 1.00 83.94 89 THR A N 1
ATOM 710 C CA . THR A 1 89 ? 0.021 -2.477 -14.424 1.00 83.94 89 THR A CA 1
ATOM 711 C C . THR A 1 89 ? 0.754 -2.496 -13.086 1.00 83.94 89 THR A C 1
ATOM 713 O O . THR A 1 89 ? 0.234 -1.990 -12.093 1.00 83.94 89 THR A O 1
ATOM 716 N N . LEU A 1 90 ? 1.943 -3.106 -13.025 1.00 82.19 90 LEU A N 1
ATOM 717 C CA . LEU A 1 90 ? 2.744 -3.146 -11.807 1.00 82.19 90 LEU A CA 1
ATOM 718 C C . LEU A 1 90 ? 3.426 -1.802 -11.569 1.00 82.19 90 LEU A C 1
ATOM 720 O O . LEU A 1 90 ? 3.789 -1.086 -12.499 1.00 82.19 90 LEU A O 1
ATOM 724 N N . GLN A 1 91 ? 3.661 -1.474 -10.303 1.00 81.88 91 GLN A N 1
ATOM 725 C CA . GLN A 1 91 ? 4.426 -0.282 -9.968 1.00 81.88 91 GLN A CA 1
ATOM 726 C C . GLN A 1 91 ? 5.854 -0.395 -10.542 1.00 81.88 91 GLN A C 1
ATOM 728 O O . GLN A 1 91 ? 6.456 -1.466 -10.426 1.00 81.88 91 GLN A O 1
ATOM 733 N N . PRO A 1 92 ? 6.438 0.684 -11.100 1.00 80.75 92 PRO A N 1
ATOM 734 C CA . PRO A 1 92 ? 7.774 0.638 -11.704 1.00 80.75 92 PRO A CA 1
ATOM 735 C C . PRO A 1 92 ? 8.870 0.086 -10.780 1.00 80.75 92 PRO A C 1
ATOM 737 O O . PRO A 1 92 ? 9.772 -0.615 -11.231 1.00 80.75 92 PRO A O 1
ATOM 740 N N . SER A 1 93 ? 8.775 0.352 -9.472 1.00 80.56 93 SER A N 1
ATOM 741 C CA . SER A 1 93 ? 9.684 -0.205 -8.462 1.00 80.56 93 SER A CA 1
ATOM 742 C C . SER A 1 93 ? 9.618 -1.731 -8.401 1.00 80.56 93 SER A C 1
ATOM 744 O O . SER A 1 93 ? 10.653 -2.390 -8.410 1.00 80.56 93 SER A O 1
ATOM 746 N N . LEU A 1 94 ? 8.408 -2.294 -8.382 1.00 83.62 94 LEU A N 1
ATOM 747 C CA . LEU A 1 94 ? 8.191 -3.736 -8.326 1.00 83.62 94 LEU A CA 1
ATOM 748 C C . LEU A 1 94 ? 8.566 -4.417 -9.644 1.00 83.62 94 LEU A C 1
ATOM 750 O O . LEU A 1 94 ? 9.121 -5.511 -9.616 1.00 83.62 94 LEU A O 1
ATOM 754 N N . GLN A 1 95 ? 8.327 -3.760 -10.783 1.00 84.00 95 GLN A N 1
ATOM 755 C CA . GLN A 1 95 ? 8.814 -4.237 -12.080 1.00 84.00 95 GLN A CA 1
ATOM 756 C C . GLN A 1 95 ? 10.340 -4.366 -12.080 1.00 84.00 95 GLN A C 1
ATOM 758 O O . GLN A 1 95 ? 10.846 -5.421 -12.435 1.00 84.00 95 GLN A O 1
ATOM 763 N N . SER A 1 96 ? 11.061 -3.339 -11.614 1.00 81.38 96 SER A N 1
ATOM 764 C CA . SER A 1 96 ? 12.528 -3.366 -11.520 1.00 81.38 96 SER A CA 1
ATOM 765 C C . SER A 1 96 ? 13.030 -4.509 -10.628 1.00 81.38 96 SER A C 1
ATOM 767 O O . SER A 1 96 ? 13.910 -5.270 -11.030 1.00 81.38 96 SER A O 1
ATOM 769 N N . SER A 1 97 ? 12.421 -4.699 -9.450 1.00 80.56 97 SER A N 1
ATOM 770 C CA . SER A 1 97 ? 12.758 -5.823 -8.564 1.00 80.56 97 SER A CA 1
ATOM 771 C C . SER A 1 97 ? 12.479 -7.185 -9.203 1.00 80.56 97 SER A C 1
ATOM 773 O O . SER A 1 97 ? 13.282 -8.102 -9.054 1.00 80.56 97 SER A O 1
ATOM 775 N N . MET A 1 98 ? 11.366 -7.322 -9.924 1.00 81.75 98 MET A N 1
ATOM 776 C CA . MET A 1 98 ? 11.017 -8.558 -10.619 1.00 81.75 98 MET A CA 1
ATOM 777 C C . MET A 1 98 ? 11.938 -8.833 -11.807 1.00 81.75 98 MET A C 1
ATOM 779 O O . MET A 1 98 ? 12.404 -9.955 -11.930 1.00 81.75 98 MET A O 1
ATOM 783 N N . THR A 1 99 ? 12.280 -7.838 -12.629 1.00 80.00 99 THR A N 1
ATOM 784 C CA . THR A 1 99 ? 13.263 -7.986 -13.717 1.00 80.00 99 THR A CA 1
ATOM 785 C C . THR A 1 99 ? 14.628 -8.417 -13.179 1.00 80.00 99 THR A C 1
ATOM 787 O O . THR A 1 99 ? 15.230 -9.331 -13.733 1.00 80.00 99 THR A O 1
ATOM 790 N N . TYR A 1 100 ? 15.091 -7.841 -12.068 1.00 71.75 100 TYR A N 1
ATOM 791 C CA . TYR A 1 100 ? 16.332 -8.279 -11.422 1.00 71.75 100 TYR A CA 1
ATOM 792 C C . TYR A 1 100 ? 16.268 -9.750 -10.961 1.00 71.75 100 TYR A C 1
ATOM 794 O O . TYR A 1 100 ? 17.178 -10.538 -11.212 1.00 71.75 100 TYR A O 1
ATOM 802 N N . LEU A 1 101 ? 15.164 -10.154 -10.327 1.00 73.75 101 LEU A N 1
ATOM 803 C CA . LEU A 1 101 ? 14.997 -11.520 -9.817 1.00 73.75 101 LEU A CA 1
ATOM 804 C C . LEU A 1 101 ? 14.688 -12.571 -10.900 1.00 73.75 101 LEU A C 1
ATOM 806 O O . LEU A 1 101 ? 15.011 -13.735 -10.702 1.00 73.75 101 LEU A O 1
ATOM 810 N N . TYR A 1 102 ? 14.040 -12.200 -12.008 1.00 68.56 102 TYR A N 1
ATOM 811 C CA . TYR A 1 102 ? 13.594 -13.135 -13.053 1.00 68.56 102 TYR A CA 1
ATOM 812 C C . TYR A 1 102 ? 14.461 -13.107 -14.313 1.00 68.56 102 TYR A C 1
ATOM 814 O O . TYR A 1 102 ? 14.846 -14.165 -14.801 1.00 68.56 102 TYR A O 1
ATOM 822 N N . ASP A 1 103 ? 14.757 -11.922 -14.850 1.00 61.03 103 ASP A N 1
ATOM 823 C CA . ASP A 1 103 ? 15.476 -11.785 -16.123 1.00 61.03 103 ASP A CA 1
ATOM 824 C C . ASP A 1 103 ? 17.002 -11.771 -15.896 1.00 61.03 103 ASP A C 1
ATOM 826 O O . ASP A 1 103 ? 17.736 -12.450 -16.613 1.00 61.03 103 ASP A O 1
ATOM 830 N N . ASP A 1 104 ? 17.486 -11.070 -14.863 1.00 55.97 104 ASP A N 1
ATOM 831 C CA . ASP A 1 104 ? 18.929 -10.946 -14.562 1.00 55.97 104 ASP A CA 1
ATOM 832 C C . ASP A 1 104 ? 19.495 -12.202 -13.867 1.00 55.97 104 ASP A C 1
ATOM 834 O O . ASP A 1 104 ? 20.681 -12.511 -13.938 1.00 55.97 104 ASP A O 1
ATOM 838 N N . SER A 1 105 ? 18.617 -13.006 -13.260 1.00 51.06 105 SER A N 1
ATOM 839 C CA . SER A 1 105 ? 18.979 -14.294 -12.658 1.00 51.06 105 SER A CA 1
ATOM 840 C C . SER A 1 105 ? 19.114 -15.429 -13.679 1.00 51.06 105 SER A C 1
ATOM 842 O O . SER A 1 105 ? 19.453 -16.536 -13.288 1.00 51.06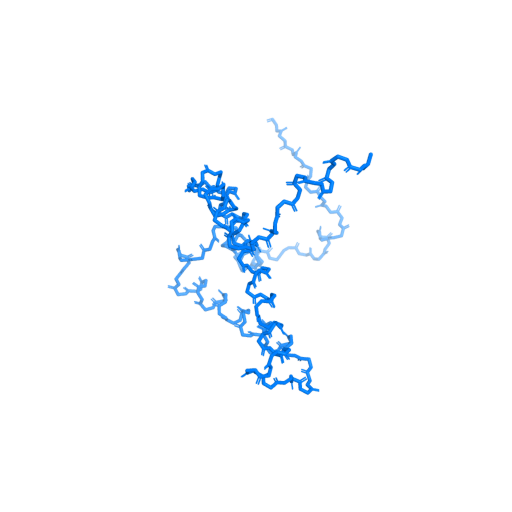 105 SER A O 1
ATOM 844 N N . ASN A 1 106 ? 18.877 -15.201 -14.977 1.00 49.81 106 ASN A N 1
ATOM 845 C CA . ASN A 1 106 ? 19.193 -16.177 -16.033 1.00 49.81 106 ASN A CA 1
ATOM 846 C C . ASN A 1 106 ? 20.643 -16.066 -16.545 1.00 49.81 106 ASN A C 1
ATOM 848 O O . ASN A 1 106 ? 21.068 -16.880 -17.364 1.00 49.81 106 ASN A O 1
ATOM 852 N N . VAL A 1 107 ? 21.425 -15.109 -16.034 1.00 50.06 107 VAL A N 1
ATOM 853 C CA . VAL A 1 107 ? 22.867 -14.971 -16.290 1.00 50.06 107 VAL A CA 1
ATOM 854 C C . VAL A 1 107 ? 23.629 -15.458 -15.050 1.00 50.06 107 VAL A C 1
ATOM 856 O O . VAL A 1 107 ? 24.262 -14.696 -14.328 1.00 50.06 107 VAL A O 1
ATOM 859 N N . TRP A 1 108 ? 23.513 -16.752 -14.740 1.00 42.53 108 TRP A N 1
ATOM 860 C CA . TRP A 1 108 ? 24.254 -17.382 -13.642 1.00 42.53 108 TRP A CA 1
ATOM 861 C C . TRP A 1 108 ? 25.750 -17.443 -13.971 1.00 42.53 108 TRP A C 1
ATOM 863 O O . TRP A 1 108 ? 26.188 -18.327 -14.705 1.00 42.53 108 TRP A O 1
ATOM 873 N N . HIS A 1 109 ? 26.547 -16.561 -13.372 1.00 42.56 109 HIS A N 1
ATOM 874 C CA . HIS A 1 109 ? 27.988 -16.764 -13.228 1.00 42.56 109 HIS A CA 1
ATOM 875 C C . HIS A 1 109 ? 28.358 -16.729 -11.740 1.00 42.56 109 HIS A C 1
ATOM 877 O O . HIS A 1 109 ? 28.683 -15.689 -11.187 1.00 42.56 109 HIS A O 1
ATOM 883 N N . ASP A 1 110 ? 28.255 -17.911 -11.125 1.00 43.22 110 ASP A N 1
ATOM 884 C CA . ASP A 1 110 ? 28.859 -18.354 -9.863 1.00 43.22 110 ASP A CA 1
ATOM 885 C C . ASP A 1 110 ? 28.585 -17.570 -8.555 1.00 43.22 110 ASP A C 1
ATOM 887 O O . ASP A 1 110 ? 28.805 -16.372 -8.399 1.00 43.22 110 ASP A O 1
ATOM 891 N N . ILE A 1 111 ? 28.200 -18.334 -7.521 1.00 54.47 111 ILE A N 1
ATOM 892 C CA . ILE A 1 111 ? 27.900 -17.933 -6.126 1.00 54.47 111 ILE A CA 1
ATOM 893 C C . ILE A 1 111 ? 29.038 -17.122 -5.453 1.00 54.47 111 ILE A C 1
ATOM 895 O O . ILE A 1 111 ? 28.835 -16.505 -4.405 1.00 54.47 111 ILE A O 1
ATOM 899 N N . SER A 1 112 ? 30.230 -17.067 -6.053 1.00 53.44 112 SER A N 1
ATOM 900 C CA . SER A 1 112 ? 31.358 -16.246 -5.600 1.00 53.44 112 SER A CA 1
ATOM 901 C C . SER A 1 112 ? 31.104 -14.737 -5.661 1.00 53.44 112 SER A C 1
ATOM 903 O O . SER A 1 112 ? 31.709 -14.003 -4.877 1.00 53.44 112 SER A O 1
ATOM 905 N N . ASP A 1 113 ? 30.206 -14.264 -6.530 1.00 52.19 113 ASP A N 1
ATOM 906 C CA . ASP A 1 113 ? 29.959 -12.823 -6.686 1.00 52.19 113 ASP A CA 1
ATOM 907 C C . ASP A 1 113 ? 29.075 -12.251 -5.560 1.00 52.19 113 ASP A C 1
ATOM 909 O O . ASP A 1 113 ? 29.236 -11.101 -5.147 1.00 52.19 113 ASP A O 1
ATOM 913 N N . PHE A 1 114 ? 28.215 -13.087 -4.964 1.00 57.09 114 PHE A N 1
ATOM 914 C CA . PHE A 1 114 ? 27.292 -12.681 -3.896 1.00 57.09 114 PHE A CA 1
ATOM 915 C C . PHE A 1 114 ? 27.994 -12.375 -2.562 1.00 57.09 114 PHE A C 1
ATOM 917 O O . PHE A 1 114 ? 27.470 -11.614 -1.749 1.00 57.09 114 PHE A O 1
ATOM 924 N N . LEU A 1 115 ? 29.183 -12.944 -2.320 1.00 58.88 115 LEU A N 1
ATOM 925 C CA . LEU A 1 115 ? 29.921 -12.738 -1.067 1.00 58.88 115 LEU A CA 1
ATOM 926 C C . LEU A 1 115 ? 31.085 -11.745 -1.172 1.00 58.88 115 LEU A C 1
ATOM 928 O O . LEU A 1 115 ? 31.518 -11.245 -0.134 1.00 58.88 115 LEU A O 1
ATOM 932 N N . VAL A 1 116 ? 31.607 -11.447 -2.370 1.00 58.69 116 VAL A N 1
ATOM 933 C CA . VAL A 1 116 ? 32.896 -10.735 -2.490 1.00 58.69 116 VAL A CA 1
ATOM 934 C C . VAL A 1 116 ? 32.854 -9.438 -3.308 1.00 58.69 116 VAL A C 1
ATOM 936 O O . VAL A 1 116 ? 33.707 -8.583 -3.056 1.00 58.69 116 VAL A O 1
ATOM 939 N N . TYR A 1 117 ? 31.890 -9.186 -4.205 1.00 48.59 117 TYR A N 1
ATOM 940 C CA . TYR A 1 117 ? 32.000 -8.010 -5.085 1.00 48.59 117 TYR A CA 1
ATOM 941 C C . TYR A 1 117 ? 30.785 -7.072 -5.088 1.00 48.59 117 TYR A C 1
ATOM 943 O O . TYR A 1 117 ? 29.909 -7.104 -5.944 1.00 48.59 117 TYR A O 1
ATOM 951 N N . ASN A 1 118 ? 30.805 -6.105 -4.165 1.00 53.12 118 ASN A N 1
ATOM 952 C CA . ASN A 1 118 ? 30.083 -4.848 -4.348 1.00 53.12 118 ASN A CA 1
ATOM 953 C C . ASN A 1 118 ? 30.776 -4.050 -5.470 1.00 53.12 118 ASN A C 1
ATOM 955 O O . ASN A 1 118 ? 31.841 -3.465 -5.259 1.00 53.12 118 ASN A O 1
ATOM 959 N N . LYS A 1 119 ? 30.184 -4.098 -6.668 1.00 44.66 119 LYS A N 1
ATOM 960 C CA . LYS A 1 119 ? 30.471 -3.321 -7.886 1.00 44.66 119 LYS A CA 1
ATOM 961 C C . LYS A 1 119 ? 31.368 -2.090 -7.647 1.00 44.66 119 LYS A C 1
ATOM 963 O O . LYS A 1 119 ? 30.892 -1.033 -7.236 1.00 44.66 119 LYS A O 1
ATOM 968 N N . ARG A 1 120 ? 32.669 -2.180 -7.961 1.00 46.53 120 ARG A N 1
ATOM 969 C CA . ARG A 1 120 ? 33.509 -0.980 -8.130 1.00 46.53 120 ARG A CA 1
ATOM 970 C C . ARG A 1 120 ? 33.252 -0.403 -9.516 1.00 46.53 120 ARG A C 1
ATOM 972 O O . ARG A 1 120 ? 33.487 -1.065 -10.520 1.00 46.53 120 ARG A O 1
ATOM 979 N N . SER A 1 121 ? 32.772 0.835 -9.558 1.00 47.16 121 SER A N 1
ATOM 980 C CA . SER A 1 121 ? 32.677 1.638 -10.776 1.00 47.16 121 SER A CA 1
ATOM 981 C C . SER A 1 121 ? 34.053 1.739 -11.438 1.00 47.16 121 SER A C 1
ATOM 983 O O . SER A 1 121 ? 34.908 2.483 -10.965 1.00 47.16 121 SER A O 1
ATOM 985 N N . THR A 1 122 ? 34.285 1.009 -12.526 1.00 46.41 122 THR A N 1
ATOM 986 C CA . THR A 1 122 ? 35.393 1.299 -13.441 1.00 46.41 122 THR A CA 1
ATOM 987 C C . THR A 1 122 ? 34.858 2.184 -14.558 1.00 46.41 122 THR A C 1
ATOM 989 O O . THR A 1 122 ? 34.464 1.703 -15.618 1.00 46.41 122 THR A O 1
ATOM 992 N N . THR A 1 123 ? 34.813 3.486 -14.294 1.00 43.88 123 THR A N 1
ATOM 993 C CA . THR A 1 123 ? 34.704 4.495 -15.349 1.00 43.88 123 THR A CA 1
ATOM 994 C C . THR A 1 123 ? 36.120 4.736 -15.869 1.00 43.88 123 THR A C 1
ATOM 996 O O . THR A 1 123 ? 36.998 5.088 -15.081 1.00 43.88 123 THR A O 1
ATOM 999 N N . LYS A 1 124 ? 36.350 4.468 -17.158 1.00 37.34 124 LYS A N 1
ATOM 1000 C CA . LYS A 1 124 ? 37.476 5.038 -17.910 1.00 37.34 124 LYS A CA 1
ATOM 1001 C C . LYS A 1 124 ? 37.134 6.465 -18.307 1.00 37.34 124 LYS A C 1
ATOM 1003 O O . LYS A 1 124 ? 35.947 6.688 -18.634 1.00 37.34 124 LYS A O 1
#

InterPro domains:
  IPR019531 Peroxisomal membrane protein 4 [PTHR15460] (1-119)